Protein AF-A0A2G2A0Q5-F1 (afdb_monomer_lite)

Sequence (112 aa):
MVLAGAGVVYFMTTGTPGTQSKHPLDMESQWICLAENEPHDFILTIREISQFPDGVTCTVCSSAEVSRAFPCTNCDRHYPIGRYNASPANCMHCGFRLDGADISVFHGSEGH

Structure (mmCIF, N/CA/C/O backbone):
data_AF-A0A2G2A0Q5-F1
#
_entry.id   AF-A0A2G2A0Q5-F1
#
loop_
_atom_site.group_PDB
_atom_site.id
_atom_site.type_symbol
_atom_site.label_atom_id
_atom_site.label_alt_id
_atom_site.label_comp_id
_atom_site.label_asym_id
_atom_site.label_entity_id
_atom_site.label_seq_id
_atom_site.pdbx_PDB_ins_code
_atom_site.Cartn_x
_atom_site.Cartn_y
_atom_site.Cartn_z
_atom_site.occupancy
_atom_site.B_iso_or_equiv
_atom_site.auth_seq_id
_atom_site.auth_comp_id
_atom_site.auth_asym_id
_atom_site.auth_atom_id
_atom_site.pdbx_PDB_model_num
ATOM 1 N N . MET A 1 1 ? -55.904 26.016 13.898 1.00 36.50 1 MET A N 1
ATOM 2 C CA . MET A 1 1 ? -55.702 24.959 12.885 1.00 36.50 1 MET A CA 1
ATOM 3 C C . MET A 1 1 ? -54.541 25.377 12.003 1.00 36.50 1 MET A C 1
ATOM 5 O O . MET A 1 1 ? -54.531 26.503 11.527 1.00 36.50 1 MET A O 1
ATOM 9 N N . VAL A 1 2 ? -53.536 24.509 11.922 1.00 39.84 2 VAL A N 1
ATOM 10 C CA . VAL A 1 2 ? -52.273 24.661 11.182 1.00 39.84 2 VAL A CA 1
ATOM 11 C C . VAL A 1 2 ? -52.502 24.322 9.711 1.00 39.84 2 VAL A C 1
ATOM 13 O O . VAL A 1 2 ? -53.230 23.371 9.473 1.00 39.84 2 VAL A O 1
ATOM 16 N N . LEU A 1 3 ? -51.858 25.054 8.793 1.00 42.31 3 LEU A N 1
ATOM 17 C CA . LEU A 1 3 ? -51.404 24.672 7.435 1.00 42.31 3 LEU A CA 1
ATOM 18 C C . LEU A 1 3 ? -50.533 25.865 6.956 1.00 42.31 3 LEU A C 1
ATOM 20 O O . LEU A 1 3 ? -51.077 26.900 6.593 1.00 42.31 3 LEU A O 1
ATOM 24 N N . ALA A 1 4 ? -49.220 25.961 7.206 1.00 46.56 4 ALA A N 1
ATOM 25 C CA . ALA A 1 4 ? -48.094 25.191 6.655 1.00 46.56 4 ALA A CA 1
ATOM 26 C C . ALA A 1 4 ? -48.178 25.005 5.126 1.00 46.56 4 ALA A C 1
ATOM 28 O O . ALA A 1 4 ? -48.919 24.157 4.643 1.00 46.56 4 ALA A O 1
ATOM 29 N N . GLY A 1 5 ? -47.399 25.797 4.379 1.00 44.50 5 GLY A N 1
ATOM 30 C CA . GLY A 1 5 ? -47.346 25.773 2.913 1.00 44.50 5 GLY A CA 1
ATOM 31 C C . GLY A 1 5 ? -46.060 26.398 2.367 1.00 44.50 5 GLY A C 1
ATOM 32 O O . GLY A 1 5 ? -46.098 27.466 1.775 1.00 44.50 5 GLY A O 1
ATOM 33 N N . ALA A 1 6 ? -44.940 25.742 2.682 1.00 54.22 6 ALA A N 1
ATOM 34 C 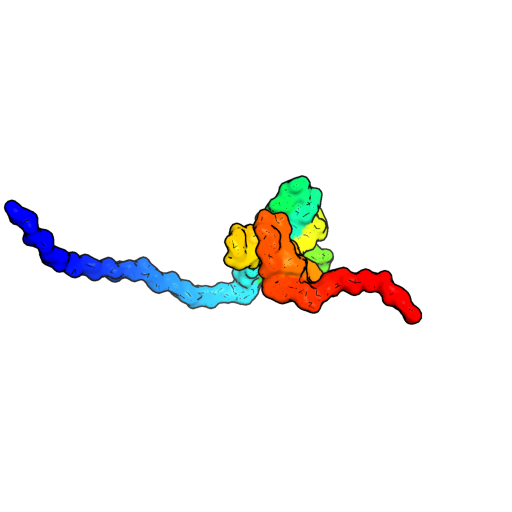CA . ALA A 1 6 ? -43.623 25.747 2.034 1.00 54.22 6 ALA A CA 1
ATOM 35 C C . ALA A 1 6 ? -43.213 26.970 1.182 1.00 54.22 6 ALA A C 1
ATOM 37 O O . ALA A 1 6 ? -43.454 27.030 -0.023 1.00 54.22 6 ALA A O 1
ATOM 38 N N . GLY A 1 7 ? -42.447 27.877 1.796 1.00 43.03 7 GLY A N 1
ATOM 39 C CA . GLY A 1 7 ? -41.518 28.729 1.060 1.00 43.03 7 GLY A CA 1
ATOM 40 C C . GLY A 1 7 ? -40.416 27.868 0.444 1.00 43.03 7 GLY A C 1
ATOM 41 O O . GLY A 1 7 ? -39.752 27.102 1.142 1.00 43.03 7 GLY A O 1
ATOM 42 N N . VAL A 1 8 ? -40.233 27.978 -0.869 1.00 53.09 8 VAL A N 1
ATOM 43 C CA . VAL A 1 8 ? -39.108 27.364 -1.575 1.00 53.09 8 VAL A CA 1
ATOM 44 C C . VAL A 1 8 ? -37.853 28.148 -1.203 1.00 53.09 8 VAL A C 1
ATOM 46 O O . VAL A 1 8 ? -37.590 29.221 -1.742 1.00 53.09 8 VAL A O 1
ATOM 49 N N . VAL A 1 9 ? -37.090 27.632 -0.243 1.00 50.38 9 VAL A N 1
ATOM 50 C CA . VAL A 1 9 ? -35.741 28.122 0.037 1.00 50.38 9 VAL A CA 1
ATOM 51 C C . VAL A 1 9 ? -34.821 27.476 -0.991 1.00 50.38 9 VAL A C 1
ATOM 53 O O . VAL A 1 9 ? -34.469 26.304 -0.876 1.00 50.38 9 VAL A O 1
ATOM 56 N N . TYR A 1 10 ? -34.453 28.228 -2.028 1.00 40.28 10 TYR A N 1
ATOM 57 C CA . TYR A 1 10 ? -33.349 27.846 -2.899 1.00 40.28 10 TYR A CA 1
ATOM 58 C C . TYR A 1 10 ? -32.056 27.963 -2.090 1.00 40.28 10 TYR A C 1
ATOM 60 O O . TYR A 1 10 ? -31.452 29.031 -2.005 1.00 40.28 10 TYR A O 1
ATOM 68 N N . PHE A 1 11 ? -31.625 26.860 -1.482 1.00 44.28 11 PHE A N 1
ATOM 69 C CA . PHE A 1 11 ? -30.236 26.707 -1.076 1.00 44.28 11 PHE A CA 1
ATOM 70 C C . PHE A 1 11 ? -29.405 26.582 -2.354 1.00 44.28 11 PHE A C 1
ATOM 72 O O . PHE A 1 11 ? -29.186 25.489 -2.866 1.00 44.28 11 PHE A O 1
ATOM 79 N N . MET A 1 12 ? -28.951 27.713 -2.896 1.00 44.69 12 MET A N 1
ATOM 80 C CA . MET A 1 12 ? -27.766 27.701 -3.744 1.00 44.69 12 MET A CA 1
ATOM 81 C C . MET A 1 12 ? -26.592 27.393 -2.821 1.00 44.69 12 MET A C 1
ATOM 83 O O . MET A 1 12 ? -25.981 28.290 -2.244 1.00 44.69 12 MET A O 1
ATOM 87 N N . THR A 1 13 ? -26.328 26.105 -2.617 1.00 49.03 13 THR A N 1
ATOM 88 C CA . THR A 1 13 ? -25.077 25.644 -2.030 1.00 49.03 13 THR A CA 1
ATOM 89 C C . THR A 1 13 ? -23.953 26.132 -2.931 1.00 49.03 13 THR A C 1
ATOM 91 O O . THR A 1 13 ? -23.715 25.607 -4.017 1.00 49.03 13 THR A O 1
ATOM 94 N N . THR A 1 14 ? -23.289 27.188 -2.479 1.00 53.03 14 THR A N 1
ATOM 95 C CA . THR A 1 14 ? -21.962 27.581 -2.927 1.00 53.03 14 THR A CA 1
ATOM 96 C C . THR A 1 14 ? -21.030 26.394 -2.736 1.00 53.03 14 THR A C 1
ATOM 98 O O . THR A 1 14 ? -20.772 25.994 -1.602 1.00 53.03 14 THR A O 1
ATOM 101 N N . GLY A 1 15 ? -20.533 25.832 -3.832 1.00 42.12 15 GLY A N 1
ATOM 102 C CA . GLY A 1 15 ? -19.487 24.822 -3.774 1.00 42.12 15 GLY A CA 1
ATOM 103 C C . GLY A 1 15 ? -19.658 23.736 -4.815 1.00 42.12 15 GLY A C 1
ATOM 104 O O . GLY A 1 15 ? -19.927 22.593 -4.474 1.00 42.12 15 GLY A O 1
ATOM 105 N N . THR A 1 16 ? -19.418 24.059 -6.081 1.00 45.78 16 THR A N 1
ATOM 106 C CA . THR A 1 16 ? -18.655 23.116 -6.898 1.00 45.78 16 THR A CA 1
ATOM 107 C C . THR A 1 16 ? -17.213 23.280 -6.418 1.00 45.78 16 THR A C 1
ATOM 109 O O . THR A 1 16 ? -16.627 24.335 -6.679 1.00 45.78 16 THR A O 1
ATOM 112 N N . PRO A 1 17 ? -16.632 22.337 -5.651 1.00 45.53 17 PRO A N 1
ATOM 113 C CA . PRO A 1 17 ? -15.206 22.396 -5.407 1.00 45.53 17 PRO A CA 1
ATOM 114 C C . PRO A 1 17 ? -14.566 22.235 -6.777 1.00 45.53 17 PRO A C 1
ATOM 116 O O . PRO A 1 17 ? -14.883 21.297 -7.513 1.00 45.53 17 PRO A O 1
ATOM 119 N N . GLY A 1 18 ? -13.740 23.210 -7.146 1.00 45.59 18 GLY A N 1
ATOM 120 C CA . GLY A 1 18 ? -13.006 23.161 -8.390 1.00 45.59 18 GLY A CA 1
ATOM 121 C C . GLY A 1 18 ? -12.358 21.793 -8.528 1.00 45.59 18 GLY A C 1
ATOM 122 O O . GLY A 1 18 ? -11.689 21.310 -7.614 1.00 45.59 18 GLY A O 1
ATOM 123 N N . THR A 1 19 ? -12.535 21.183 -9.691 1.00 47.34 19 THR A N 1
ATOM 124 C CA . THR A 1 19 ? -11.577 20.227 -10.225 1.00 47.34 19 THR A CA 1
ATOM 125 C C . THR A 1 19 ? -10.256 20.974 -10.411 1.00 47.34 19 THR A C 1
ATOM 127 O O . THR A 1 19 ? -9.877 21.326 -11.525 1.00 47.34 19 THR A O 1
ATOM 130 N N . GLN A 1 20 ? -9.572 21.298 -9.310 1.00 55.59 20 GLN A N 1
ATOM 131 C CA . GLN A 1 20 ? -8.143 21.525 -9.345 1.00 55.59 20 GLN A CA 1
ATOM 132 C C . GLN A 1 20 ? -7.584 20.187 -9.792 1.00 55.59 20 GLN A C 1
ATOM 134 O O . GLN A 1 20 ? -7.665 19.195 -9.069 1.00 55.59 20 GLN A O 1
ATOM 139 N N . SER A 1 21 ? -7.116 20.135 -11.032 1.00 58.91 21 SER A N 1
ATOM 140 C CA . SER A 1 21 ? -6.286 19.045 -11.508 1.00 58.91 21 SER A CA 1
ATOM 141 C C . SER A 1 21 ? -5.126 18.913 -10.521 1.00 58.91 21 SER A C 1
ATOM 143 O O . SER A 1 21 ? -4.197 19.722 -10.571 1.00 58.91 21 SER A O 1
ATOM 145 N N . LYS A 1 22 ? -5.217 17.967 -9.573 1.00 68.00 22 LYS A N 1
ATOM 146 C CA . LYS A 1 22 ? -4.110 17.648 -8.667 1.00 68.00 22 LYS A CA 1
ATOM 147 C C . LYS A 1 22 ? -2.904 17.367 -9.557 1.00 68.00 22 LYS A C 1
ATOM 149 O O . LYS A 1 22 ? -3.020 16.625 -10.537 1.00 68.00 22 LYS A O 1
ATOM 154 N N . HIS A 1 23 ? -1.776 18.011 -9.271 1.00 78.75 23 HIS A N 1
ATOM 155 C CA . HIS A 1 23 ? -0.557 17.739 -10.016 1.00 78.75 23 HIS A CA 1
ATOM 156 C C . HIS A 1 23 ? -0.271 16.230 -9.910 1.00 78.75 23 HIS A C 1
ATOM 158 O O . HIS A 1 23 ? -0.476 15.665 -8.837 1.00 78.75 23 HIS A O 1
ATOM 164 N N . PRO A 1 24 ? 0.208 15.547 -10.964 1.00 77.56 24 PRO A N 1
ATOM 165 C CA . PRO A 1 24 ? 0.431 14.098 -10.915 1.00 77.56 24 PRO A CA 1
ATOM 166 C C . PRO A 1 24 ? 1.333 13.646 -9.753 1.00 77.56 24 PRO A C 1
ATOM 168 O O . PRO A 1 24 ? 1.192 12.545 -9.236 1.00 77.56 24 PRO A O 1
ATOM 171 N N . LEU A 1 25 ? 2.245 14.521 -9.314 1.00 80.75 25 LEU A N 1
ATOM 172 C CA . LEU A 1 25 ? 3.121 14.264 -8.163 1.00 80.75 25 LEU A CA 1
ATOM 173 C C . LEU A 1 25 ? 2.427 14.376 -6.796 1.00 80.75 25 LEU A C 1
ATOM 175 O O . LEU A 1 25 ? 2.964 13.871 -5.814 1.00 80.75 25 LEU A O 1
ATOM 179 N N . ASP A 1 26 ? 1.253 15.001 -6.747 1.00 82.81 26 ASP A N 1
ATOM 180 C CA . ASP A 1 26 ? 0.432 15.172 -5.545 1.00 82.81 26 ASP A CA 1
ATOM 181 C C . ASP A 1 26 ? -0.685 14.108 -5.488 1.00 82.81 26 ASP A C 1
ATOM 183 O O . ASP A 1 26 ? -1.636 14.219 -4.713 1.00 82.81 26 ASP A O 1
ATOM 187 N N . MET A 1 27 ? -0.597 13.073 -6.335 1.00 84.25 27 MET A N 1
ATOM 188 C CA . MET A 1 2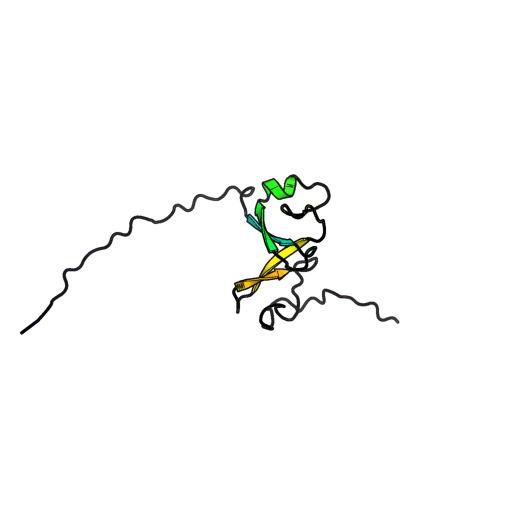7 ? -1.444 11.891 -6.216 1.00 84.25 27 MET A CA 1
ATOM 189 C C . MET A 1 27 ? -1.058 11.117 -4.958 1.00 84.25 27 MET A C 1
ATOM 191 O O . MET A 1 27 ? 0.109 10.785 -4.747 1.00 84.25 27 MET A O 1
ATOM 195 N N . GLU A 1 28 ? -2.059 10.842 -4.135 1.00 87.38 28 GLU A N 1
ATOM 196 C CA . GLU A 1 28 ? -1.926 10.124 -2.875 1.00 87.38 28 GLU A CA 1
ATOM 197 C C . GLU A 1 28 ? -1.932 8.612 -3.123 1.00 87.38 28 GLU A C 1
ATOM 199 O O . GLU A 1 28 ? -2.707 8.091 -3.927 1.00 87.38 28 GLU A O 1
ATOM 204 N N . SER A 1 29 ? -1.058 7.906 -2.418 1.00 85.81 29 SER A N 1
ATOM 205 C CA . SER A 1 29 ? -0.987 6.453 -2.356 1.00 85.81 29 SER A CA 1
ATOM 206 C C . SER A 1 29 ? -1.143 6.031 -0.902 1.00 85.81 29 SER A C 1
ATOM 208 O O . SER A 1 29 ? -0.416 6.515 -0.035 1.00 85.81 29 SER A O 1
ATOM 210 N N . GLN A 1 30 ? -2.061 5.103 -0.648 1.00 89.94 30 GLN A N 1
ATOM 211 C CA . GLN A 1 30 ? -2.306 4.550 0.680 1.00 89.94 30 GLN A CA 1
ATOM 212 C C . GLN A 1 30 ? -1.310 3.420 0.982 1.00 89.94 30 GLN A C 1
ATOM 214 O O . GLN A 1 30 ? -1.071 2.541 0.144 1.00 89.94 30 GLN A O 1
ATOM 219 N N . TRP A 1 31 ? -0.754 3.430 2.188 1.00 90.25 31 TRP A N 1
ATOM 220 C CA . TRP A 1 31 ? 0.183 2.439 2.706 1.00 90.25 31 TRP A CA 1
ATOM 221 C C . TRP A 1 31 ? -0.241 1.985 4.105 1.00 90.25 31 TRP A C 1
ATOM 223 O O . TRP A 1 31 ? -0.960 2.689 4.811 1.00 90.25 31 TRP A O 1
ATOM 233 N N . ILE A 1 32 ? 0.199 0.793 4.494 1.00 89.25 32 ILE A N 1
ATOM 234 C CA . ILE A 1 32 ? -0.019 0.211 5.816 1.00 89.25 32 ILE A CA 1
ATOM 235 C C . ILE A 1 32 ? 1.313 -0.282 6.375 1.00 89.25 32 ILE A C 1
ATOM 237 O O . ILE A 1 32 ? 2.087 -0.943 5.674 1.00 89.25 32 ILE A O 1
ATOM 241 N N . CYS A 1 33 ? 1.589 0.064 7.629 1.00 89.94 33 CYS A N 1
ATOM 242 C CA . CYS A 1 33 ? 2.725 -0.455 8.378 1.00 89.94 33 CYS A CA 1
ATOM 243 C C . CYS A 1 33 ? 2.348 -1.791 9.024 1.00 89.94 33 CYS A C 1
ATOM 245 O O . CYS A 1 33 ? 1.315 -1.885 9.683 1.00 89.94 33 CYS A O 1
ATOM 247 N N . LEU A 1 34 ? 3.182 -2.815 8.841 1.00 86.56 34 LEU A N 1
ATOM 248 C CA . LEU A 1 34 ? 2.968 -4.176 9.347 1.00 86.56 34 LEU A CA 1
ATOM 249 C C . LEU A 1 34 ? 3.938 -4.557 10.479 1.00 86.56 34 LEU A C 1
ATOM 251 O O . LEU A 1 34 ? 3.855 -5.665 10.995 1.00 86.56 34 LEU A O 1
ATOM 255 N N . ALA A 1 35 ? 4.850 -3.656 10.852 1.00 83.38 35 ALA A N 1
ATOM 256 C CA . ALA A 1 35 ? 5.922 -3.920 11.817 1.00 83.38 35 ALA A CA 1
ATOM 257 C C . ALA A 1 35 ? 5.463 -3.953 13.284 1.00 83.38 35 ALA A C 1
ATOM 259 O O . ALA A 1 35 ? 6.171 -4.454 14.156 1.00 83.38 35 ALA A O 1
ATOM 260 N N . GLU A 1 36 ? 4.313 -3.351 13.581 1.00 72.75 36 GLU A N 1
ATOM 261 C CA . GLU A 1 36 ? 3.814 -3.187 14.945 1.00 72.75 36 GLU A CA 1
ATOM 262 C C . GLU A 1 36 ? 2.689 -4.179 15.253 1.00 72.75 36 GLU A C 1
ATOM 264 O O . GLU A 1 36 ? 2.018 -4.690 14.358 1.00 72.75 36 GLU A O 1
ATOM 269 N N . ASN A 1 37 ? 2.444 -4.415 16.548 1.00 68.31 37 ASN A N 1
ATOM 270 C CA . ASN A 1 37 ? 1.313 -5.233 17.007 1.00 68.31 37 ASN A CA 1
ATOM 271 C C . ASN A 1 37 ? -0.046 -4.679 16.546 1.00 68.31 37 ASN A C 1
ATOM 273 O O . ASN A 1 37 ? -1.024 -5.425 16.501 1.00 68.31 37 ASN A O 1
ATOM 277 N N . GLU A 1 38 ? -0.106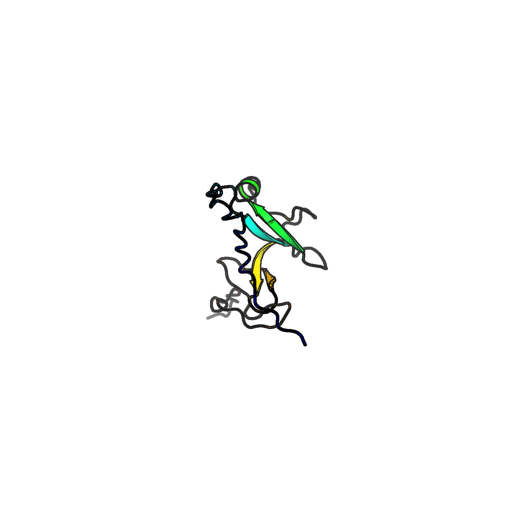 -3.389 16.214 1.00 74.50 38 GLU A N 1
ATOM 278 C CA . GLU A 1 38 ? -1.280 -2.743 15.647 1.00 74.50 38 GLU A CA 1
ATOM 279 C C . GLU A 1 38 ? -0.905 -2.091 14.306 1.00 74.50 38 GLU A C 1
ATOM 281 O O . GLU A 1 38 ? -0.224 -1.062 14.287 1.00 74.50 38 GLU A O 1
ATOM 286 N N . PRO A 1 39 ? -1.306 -2.696 13.172 1.00 81.00 39 PRO A N 1
ATOM 287 C CA . PRO A 1 39 ? -1.099 -2.107 11.859 1.00 81.00 39 PRO A CA 1
ATOM 288 C C . PRO A 1 39 ? -1.786 -0.749 11.768 1.00 81.00 39 PRO A C 1
ATOM 290 O O . PRO A 1 39 ? -2.951 -0.617 12.150 1.00 81.00 39 PRO A O 1
ATOM 293 N N . 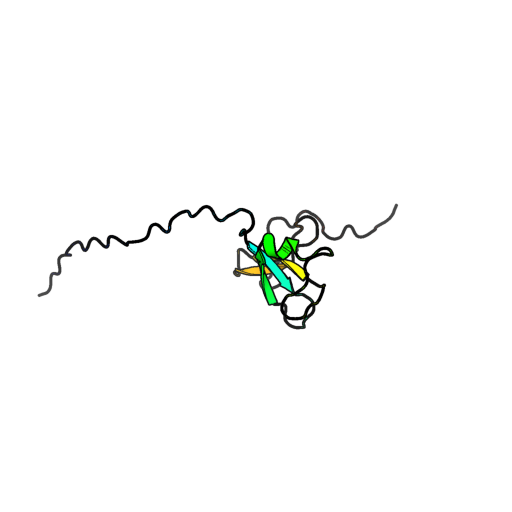HIS A 1 40 ? -1.084 0.242 11.228 1.00 86.31 40 HIS A N 1
ATOM 294 C CA . HIS A 1 40 ? -1.630 1.579 11.030 1.00 86.31 40 HIS A CA 1
ATOM 295 C C . HIS A 1 40 ? -1.423 2.067 9.601 1.00 86.31 40 HIS A C 1
ATOM 297 O O . HIS A 1 40 ? -0.444 1.733 8.923 1.00 86.31 40 HIS A O 1
ATOM 303 N N . ASP A 1 41 ? -2.368 2.890 9.168 1.00 88.38 41 ASP A N 1
ATOM 304 C CA . ASP A 1 41 ? -2.429 3.430 7.822 1.00 88.38 41 ASP A CA 1
ATOM 305 C C . ASP A 1 41 ? -1.612 4.721 7.743 1.00 88.38 41 ASP A C 1
ATOM 307 O O . ASP A 1 41 ? -1.613 5.538 8.666 1.00 88.38 41 ASP A O 1
ATOM 311 N N . PHE A 1 42 ? -0.974 4.960 6.605 1.00 90.25 42 PHE A N 1
ATOM 312 C CA . PHE A 1 42 ? -0.396 6.257 6.281 1.00 90.25 42 PHE A CA 1
ATOM 313 C C . PHE A 1 42 ? -0.494 6.525 4.780 1.00 90.25 42 PHE A C 1
ATOM 315 O O . PHE A 1 42 ? -0.653 5.615 3.965 1.00 90.25 42 PHE A O 1
ATOM 322 N N . ILE A 1 43 ? -0.440 7.799 4.409 1.00 90.62 43 ILE A N 1
ATOM 323 C CA . ILE A 1 43 ? -0.573 8.243 3.023 1.00 90.62 43 ILE A CA 1
ATOM 324 C C . ILE A 1 43 ? 0.731 8.908 2.618 1.00 90.62 43 ILE A C 1
ATOM 326 O O . ILE A 1 43 ? 1.295 9.686 3.381 1.00 90.62 43 ILE A O 1
ATOM 330 N N . LEU A 1 44 ? 1.186 8.597 1.409 1.00 89.94 44 LEU A N 1
ATOM 331 C CA . LEU A 1 44 ? 2.305 9.278 0.777 1.00 89.94 44 LEU A CA 1
ATOM 332 C C . LEU A 1 44 ? 1.900 9.752 -0.608 1.00 89.94 44 LEU A C 1
ATOM 334 O O . LEU A 1 44 ? 1.248 9.032 -1.365 1.00 89.94 44 LEU A O 1
ATOM 338 N N . THR A 1 45 ? 2.343 10.943 -0.967 1.00 90.88 45 THR A N 1
ATOM 339 C CA . THR A 1 45 ? 2.288 11.437 -2.339 1.00 90.88 45 THR A CA 1
ATOM 340 C C . THR A 1 45 ? 3.352 10.764 -3.205 1.00 90.88 45 THR A C 1
ATOM 342 O O . THR A 1 45 ? 4.374 10.281 -2.712 1.00 90.88 45 THR A O 1
ATOM 345 N N . ILE A 1 46 ? 3.172 10.779 -4.528 1.00 87.06 46 ILE A N 1
ATOM 346 C CA . ILE A 1 46 ? 4.214 10.325 -5.469 1.00 87.06 46 ILE A CA 1
ATOM 347 C C . ILE A 1 46 ? 5.530 11.089 -5.256 1.00 87.06 46 ILE A C 1
ATOM 349 O O . ILE A 1 46 ? 6.611 10.505 -5.367 1.00 87.06 46 ILE A O 1
ATOM 353 N N . ARG A 1 47 ? 5.456 12.379 -4.907 1.00 87.88 47 ARG A N 1
ATOM 354 C CA . ARG A 1 47 ? 6.630 13.185 -4.557 1.00 87.88 47 ARG A CA 1
ATOM 355 C C . ARG A 1 47 ? 7.369 12.621 -3.349 1.00 87.88 47 ARG A C 1
ATOM 357 O O . ARG A 1 47 ? 8.585 12.482 -3.418 1.00 87.88 47 ARG A O 1
ATOM 364 N N . GLU A 1 48 ? 6.665 12.291 -2.275 1.00 89.88 48 GLU A N 1
ATOM 365 C CA . GLU A 1 48 ? 7.282 11.702 -1.082 1.00 89.88 48 GLU A CA 1
ATOM 366 C C . GLU A 1 48 ? 7.837 10.313 -1.385 1.00 89.88 48 GLU A C 1
ATOM 368 O O . GLU A 1 48 ? 8.980 10.041 -1.045 1.00 89.88 48 GLU A O 1
ATOM 373 N N . ILE A 1 49 ? 7.107 9.478 -2.133 1.00 88.19 49 ILE A N 1
ATOM 374 C CA . ILE A 1 49 ? 7.582 8.151 -2.559 1.00 88.19 49 ILE A CA 1
ATOM 375 C C . ILE A 1 49 ? 8.905 8.254 -3.331 1.00 88.19 49 ILE A C 1
ATOM 377 O O . ILE A 1 49 ? 9.800 7.440 -3.124 1.00 88.19 49 ILE A O 1
ATOM 381 N N . SER A 1 50 ? 9.069 9.274 -4.182 1.00 87.12 50 SER A N 1
ATOM 382 C CA . SER A 1 50 ? 10.311 9.479 -4.942 1.00 87.12 50 SER A CA 1
ATOM 383 C C . SER A 1 50 ? 11.540 9.796 -4.077 1.00 87.12 50 SER A C 1
ATOM 385 O O . SER A 1 50 ? 12.664 9.701 -4.563 1.00 87.12 50 SER A O 1
ATOM 387 N N . GLN A 1 51 ? 11.342 10.145 -2.802 1.00 88.31 51 GLN A N 1
ATOM 388 C CA . GLN A 1 51 ? 12.418 10.384 -1.836 1.00 88.31 51 GLN A CA 1
ATOM 389 C C . GLN A 1 51 ? 12.928 9.091 -1.183 1.00 88.31 51 GLN A C 1
ATOM 391 O O . GLN A 1 51 ? 13.923 9.141 -0.463 1.00 88.31 51 GLN A O 1
ATOM 396 N N . PHE A 1 52 ? 12.286 7.946 -1.443 1.00 85.69 52 PHE A N 1
ATOM 397 C CA . PHE A 1 52 ? 12.677 6.638 -0.922 1.00 85.69 52 PHE A CA 1
ATOM 398 C C . PHE A 1 52 ? 13.396 5.810 -2.006 1.00 85.69 52 PHE A C 1
ATOM 400 O O . PHE A 1 52 ? 12.743 5.059 -2.735 1.00 85.69 52 PHE A O 1
ATOM 407 N N . PRO A 1 53 ? 14.733 5.919 -2.143 1.00 80.19 53 PRO A N 1
ATOM 408 C CA . PRO A 1 53 ? 15.479 5.238 -3.206 1.00 80.19 53 PRO A CA 1
ATOM 409 C C . PRO A 1 53 ? 15.434 3.708 -3.091 1.00 80.19 53 PRO A C 1
ATOM 411 O O . PRO A 1 53 ? 15.451 3.020 -4.109 1.00 80.19 53 PRO A O 1
ATOM 414 N N . ASP A 1 54 ? 15.321 3.189 -1.867 1.00 84.88 54 ASP A N 1
ATOM 415 C CA . ASP A 1 54 ? 15.354 1.754 -1.559 1.00 84.88 54 ASP A CA 1
ATOM 416 C C . ASP A 1 54 ? 13.956 1.153 -1.313 1.00 84.88 54 ASP A C 1
ATOM 418 O O . ASP A 1 54 ? 13.821 -0.013 -0.937 1.00 84.88 54 ASP A O 1
ATOM 422 N N . GLY A 1 55 ? 12.901 1.938 -1.551 1.00 84.56 55 GLY A N 1
ATOM 423 C CA . GLY A 1 55 ? 11.515 1.570 -1.269 1.00 84.56 55 GLY A CA 1
ATOM 424 C C . GLY A 1 55 ? 10.945 2.270 -0.037 1.00 84.56 55 GLY A C 1
ATOM 425 O O . GLY A 1 55 ? 11.667 2.759 0.827 1.00 84.56 55 GLY A O 1
ATOM 426 N N . VAL A 1 56 ? 9.615 2.350 0.008 1.00 88.56 56 VAL A N 1
ATOM 427 C CA . VAL A 1 56 ? 8.881 3.078 1.050 1.00 88.56 56 VAL A CA 1
ATOM 428 C C . VAL A 1 56 ? 9.145 2.464 2.423 1.00 88.56 56 VAL A C 1
ATOM 430 O O . VAL A 1 56 ? 9.122 1.245 2.571 1.00 88.56 56 VAL A O 1
ATOM 433 N N . THR A 1 57 ? 9.347 3.314 3.427 1.00 90.56 57 THR A N 1
ATOM 434 C CA . THR A 1 57 ? 9.379 2.931 4.841 1.00 90.56 57 THR A CA 1
ATOM 435 C C . THR A 1 57 ? 8.262 3.637 5.602 1.00 90.56 57 THR A C 1
ATOM 437 O O . THR A 1 57 ? 7.697 4.634 5.146 1.00 90.56 57 THR A O 1
ATOM 440 N N . CYS A 1 58 ? 7.901 3.094 6.761 1.00 88.69 58 CYS A N 1
ATOM 441 C CA . CYS A 1 58 ? 6.889 3.690 7.617 1.00 88.69 58 CYS A CA 1
ATOM 442 C C . CYS A 1 58 ? 7.383 5.036 8.162 1.00 88.69 58 CYS A C 1
ATOM 444 O O . CYS A 1 58 ? 8.457 5.116 8.753 1.00 88.69 58 CYS A O 1
ATOM 446 N N . THR A 1 59 ? 6.578 6.088 8.030 1.00 87.62 59 THR A N 1
ATOM 447 C CA . THR A 1 59 ? 6.926 7.432 8.518 1.00 87.62 59 THR A CA 1
ATOM 448 C C . THR A 1 59 ? 6.867 7.565 10.041 1.00 87.62 59 THR A C 1
ATOM 450 O O . THR A 1 59 ? 7.433 8.508 10.588 1.00 87.62 59 THR A O 1
ATOM 453 N N . VAL A 1 60 ? 6.212 6.624 10.730 1.00 87.56 60 VAL A N 1
ATOM 454 C CA . VAL A 1 60 ? 6.060 6.617 12.193 1.00 87.56 60 VAL A CA 1
ATOM 455 C C . VAL A 1 60 ? 7.207 5.862 12.863 1.00 87.56 60 VAL A C 1
ATOM 457 O O . VAL A 1 60 ? 7.893 6.414 13.719 1.00 87.56 60 VAL A O 1
ATOM 460 N N . CYS A 1 61 ? 7.446 4.610 12.461 1.00 88.06 61 CYS A N 1
ATOM 461 C CA . CYS A 1 61 ? 8.419 3.727 13.116 1.00 88.06 61 CYS A CA 1
ATOM 462 C C . CYS A 1 61 ? 9.680 3.442 12.282 1.00 88.06 61 CYS A C 1
ATOM 464 O O . CYS A 1 61 ? 10.563 2.723 12.740 1.00 88.06 61 CYS A O 1
ATOM 466 N N . SER A 1 62 ? 9.790 3.990 11.065 1.00 88.06 62 SER A N 1
ATOM 467 C CA . SER A 1 62 ? 10.913 3.765 10.132 1.00 88.06 62 SER A CA 1
ATOM 468 C C . SER A 1 62 ? 11.124 2.309 9.686 1.00 88.06 62 SER A C 1
ATOM 470 O O . SER A 1 62 ? 12.150 2.001 9.082 1.00 88.06 62 SER A O 1
ATOM 472 N N . SER A 1 63 ? 10.169 1.406 9.936 1.00 87.69 63 SER A N 1
ATOM 473 C CA . SER A 1 63 ? 10.258 0.023 9.458 1.00 87.69 63 SER A CA 1
ATOM 474 C C . SER A 1 63 ? 10.096 -0.069 7.938 1.00 87.69 63 SER A C 1
ATOM 476 O O . SER A 1 63 ? 9.320 0.673 7.334 1.00 87.69 63 SER A O 1
ATOM 478 N N . ALA A 1 64 ? 10.805 -1.021 7.331 1.00 86.50 64 ALA A N 1
ATOM 479 C CA . ALA A 1 64 ? 10.637 -1.406 5.931 1.00 86.50 64 ALA A CA 1
ATOM 480 C C . ALA A 1 64 ? 9.475 -2.396 5.718 1.00 86.50 64 ALA A C 1
ATOM 482 O O . ALA A 1 64 ? 9.132 -2.713 4.580 1.00 86.50 64 ALA A O 1
ATOM 483 N N . GLU A 1 65 ? 8.857 -2.891 6.794 1.00 87.38 65 GLU A N 1
ATOM 484 C CA . GLU A 1 65 ? 7.695 -3.781 6.736 1.00 87.38 65 GLU A CA 1
ATOM 485 C C . GLU A 1 65 ? 6.423 -2.979 6.457 1.00 87.38 65 GLU A C 1
ATOM 487 O O . GLU A 1 65 ? 5.550 -2.808 7.308 1.00 87.38 65 GLU A O 1
ATOM 492 N N . VAL A 1 66 ? 6.335 -2.450 5.241 1.00 88.69 66 VAL A N 1
ATOM 493 C CA . VAL A 1 66 ? 5.177 -1.709 4.751 1.00 88.69 66 VAL A CA 1
ATOM 494 C C . VAL A 1 66 ? 4.636 -2.343 3.484 1.00 88.69 66 VAL A C 1
ATOM 496 O O . VAL A 1 66 ? 5.349 -2.984 2.709 1.00 88.69 66 VAL A O 1
ATOM 499 N N . SER A 1 67 ? 3.349 -2.139 3.252 1.00 88.69 67 SER A N 1
ATOM 500 C CA . SER A 1 67 ? 2.683 -2.560 2.030 1.00 88.69 67 SER A CA 1
ATOM 501 C C . SER A 1 67 ? 1.753 -1.460 1.536 1.00 88.69 67 SER A C 1
ATOM 503 O O . SER A 1 67 ? 1.319 -0.607 2.308 1.00 88.69 67 SER A O 1
ATOM 505 N N . ARG A 1 68 ? 1.441 -1.462 0.238 1.00 88.25 68 ARG A N 1
ATOM 506 C CA . ARG A 1 68 ? 0.334 -0.646 -0.264 1.00 88.25 68 ARG A CA 1
ATOM 507 C C . ARG A 1 68 ? -0.962 -1.164 0.345 1.00 88.25 68 ARG A C 1
ATOM 509 O O . ARG A 1 68 ? -1.097 -2.364 0.583 1.00 88.25 68 ARG A O 1
ATOM 516 N N . ALA A 1 69 ? -1.914 -0.273 0.567 1.00 88.69 69 ALA A N 1
ATOM 517 C CA . ALA A 1 69 ? -3.157 -0.627 1.231 1.00 88.69 69 ALA A CA 1
ATOM 518 C C . ALA A 1 69 ? -4.363 -0.288 0.355 1.00 88.69 69 ALA A C 1
ATOM 520 O O . ALA A 1 69 ? -4.396 0.765 -0.280 1.00 88.69 69 ALA A O 1
ATOM 521 N N . PHE A 1 70 ? -5.336 -1.192 0.286 1.00 86.56 70 PHE A N 1
ATOM 522 C CA . PHE A 1 70 ? -6.590 -0.987 -0.444 1.00 86.56 70 PHE A CA 1
ATOM 523 C C . PHE A 1 70 ? -7.759 -0.995 0.542 1.00 86.56 70 PHE A C 1
ATOM 525 O O . PHE A 1 70 ? -7.729 -1.765 1.504 1.00 86.56 70 PHE A O 1
ATOM 532 N N . PRO A 1 71 ? -8.786 -0.154 0.346 1.00 86.81 71 PRO A N 1
ATOM 533 C CA . PRO A 1 71 ? -9.957 -0.158 1.210 1.00 86.81 71 PRO A CA 1
ATOM 534 C C . PRO A 1 71 ? -10.809 -1.402 0.942 1.00 86.81 71 PRO A C 1
ATOM 536 O O . PRO A 1 71 ? -11.092 -1.756 -0.204 1.00 86.81 71 PRO A O 1
ATOM 539 N N . CYS A 1 72 ? -11.248 -2.075 2.003 1.00 85.81 72 CYS A N 1
ATOM 540 C CA . CYS A 1 72 ? -12.248 -3.127 1.892 1.00 85.81 72 CYS A CA 1
ATOM 541 C C . CYS A 1 72 ? -13.626 -2.508 1.639 1.00 85.81 72 CYS A C 1
ATOM 543 O O . CYS A 1 72 ? -14.133 -1.778 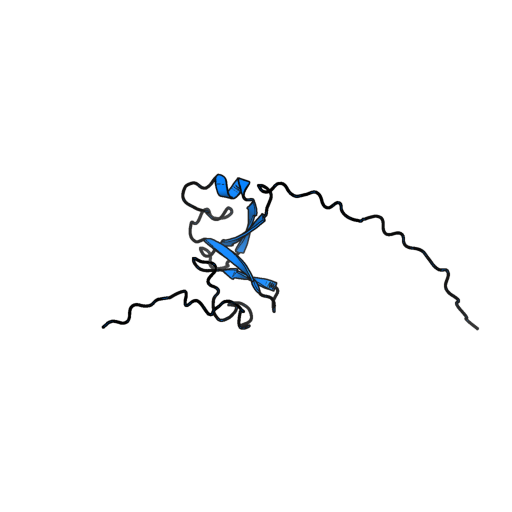2.482 1.00 85.81 72 CYS A O 1
ATOM 545 N N . THR A 1 73 ? -14.281 -2.888 0.544 1.00 86.94 73 THR A N 1
ATOM 546 C CA . THR A 1 73 ? -15.614 -2.387 0.156 1.00 86.94 73 THR A CA 1
ATOM 547 C C . THR A 1 73 ? -16.734 -2.687 1.158 1.00 86.94 73 THR A C 1
ATOM 549 O O . THR A 1 73 ? -17.803 -2.094 1.065 1.00 86.94 73 THR A O 1
ATOM 552 N N . ASN A 1 74 ? -16.515 -3.615 2.096 1.00 89.69 74 ASN A N 1
ATOM 553 C CA . ASN A 1 74 ? -17.520 -4.032 3.075 1.00 89.69 74 ASN A CA 1
ATOM 554 C C . ASN A 1 74 ? -17.356 -3.388 4.461 1.00 89.69 74 ASN A C 1
ATOM 556 O O . ASN A 1 74 ? -18.342 -3.216 5.169 1.00 89.69 74 ASN A O 1
ATOM 560 N N . CYS A 1 75 ? -16.127 -3.093 4.892 1.00 88.94 75 CYS A N 1
ATOM 561 C CA . CYS A 1 75 ? -15.873 -2.564 6.241 1.00 88.94 75 CYS A CA 1
ATOM 562 C C . CYS A 1 75 ? -15.062 -1.267 6.262 1.00 88.94 75 CYS A C 1
ATOM 564 O O . CYS A 1 75 ? -14.704 -0.810 7.345 1.00 88.94 75 CYS A O 1
ATOM 566 N N . ASP A 1 76 ? -14.717 -0.737 5.086 1.00 86.69 76 ASP A N 1
ATOM 567 C CA . ASP A 1 76 ? -13.897 0.458 4.851 1.00 86.69 76 ASP A CA 1
ATOM 568 C C . ASP A 1 76 ? -12.499 0.436 5.488 1.00 86.69 76 ASP A C 1
ATOM 570 O O . ASP A 1 76 ? -11.734 1.389 5.359 1.00 86.69 76 ASP A O 1
ATOM 574 N N . ARG A 1 77 ? -12.111 -0.670 6.135 1.00 85.94 77 ARG A N 1
ATOM 575 C CA . ARG A 1 77 ? -10.758 -0.855 6.655 1.00 85.94 77 ARG A CA 1
ATOM 576 C C . ARG A 1 77 ? -9.800 -1.232 5.541 1.00 85.94 77 ARG A C 1
ATOM 578 O O . ARG A 1 77 ? -10.136 -2.024 4.654 1.00 85.94 77 ARG A O 1
ATOM 585 N N . HIS A 1 78 ? -8.594 -0.693 5.627 1.00 87.56 78 HIS A N 1
ATOM 586 C CA . HIS A 1 78 ? -7.541 -0.967 4.671 1.00 87.56 78 HIS A CA 1
ATOM 587 C C . HIS A 1 78 ? -6.927 -2.348 4.904 1.00 87.56 78 HIS A C 1
ATOM 589 O O . HIS A 1 78 ? -6.759 -2.788 6.036 1.00 87.56 78 HIS A O 1
ATOM 595 N N . TYR A 1 79 ? -6.590 -3.043 3.824 1.00 85.94 79 TYR A N 1
ATOM 596 C CA . TYR A 1 79 ? -5.864 -4.307 3.868 1.00 85.94 79 TYR A CA 1
ATOM 597 C C . TYR A 1 79 ? -4.589 -4.211 3.017 1.00 85.94 79 TYR A C 1
ATOM 599 O O . TYR A 1 79 ? -4.586 -3.502 2.004 1.00 85.94 79 TYR A O 1
ATOM 607 N N . PRO A 1 80 ? -3.502 -4.904 3.401 1.00 86.50 80 PRO A N 1
ATOM 608 C CA . PRO A 1 80 ? -2.263 -4.900 2.636 1.00 86.50 80 PRO A CA 1
ATOM 609 C C . PRO A 1 80 ? -2.446 -5.644 1.311 1.00 86.50 80 PRO A C 1
ATOM 611 O O . PRO A 1 80 ? -3.072 -6.707 1.265 1.00 86.50 80 PRO A O 1
ATOM 614 N N . ILE A 1 81 ? -1.847 -5.125 0.242 1.00 84.00 81 ILE A N 1
ATOM 615 C CA . ILE A 1 81 ? -1.782 -5.800 -1.057 1.00 84.00 81 ILE A CA 1
ATOM 616 C C . ILE A 1 81 ? -0.367 -6.308 -1.339 1.00 84.00 81 ILE A C 1
ATOM 618 O O . ILE A 1 81 ? 0.637 -5.637 -1.108 1.00 84.00 81 ILE A O 1
ATOM 622 N N . GLY A 1 82 ? -0.270 -7.534 -1.838 1.00 73.75 82 GLY A N 1
ATOM 623 C CA . GLY A 1 82 ? 0.991 -8.143 -2.231 1.00 73.75 82 GLY A CA 1
ATOM 624 C C . GLY A 1 82 ? 1.614 -7.477 -3.459 1.00 73.75 82 GLY A C 1
ATOM 625 O O . GLY A 1 82 ? 1.048 -6.581 -4.096 1.00 73.75 82 GLY A O 1
ATOM 626 N N . ARG A 1 83 ? 2.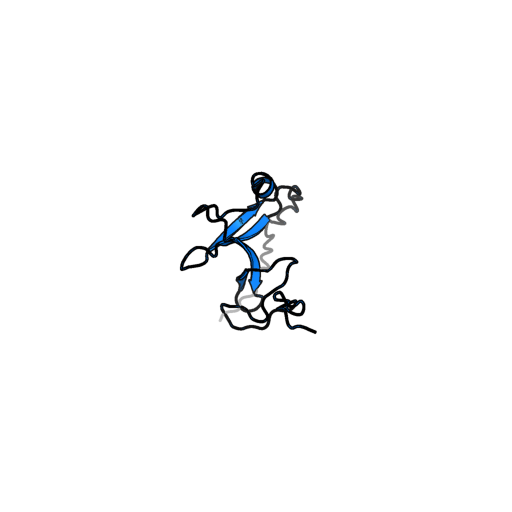799 -7.967 -3.841 1.00 65.19 83 ARG A N 1
ATOM 627 C CA . ARG A 1 83 ? 3.416 -7.604 -5.126 1.00 65.19 83 ARG A CA 1
ATOM 628 C C . ARG A 1 83 ? 2.424 -7.887 -6.265 1.00 65.19 83 ARG A C 1
ATOM 630 O O . ARG A 1 83 ? 1.679 -8.858 -6.202 1.00 65.19 83 ARG A O 1
ATOM 637 N N . TYR A 1 84 ? 2.421 -7.031 -7.289 1.00 67.25 84 TYR A N 1
ATOM 638 C CA . TYR A 1 84 ? 1.489 -7.090 -8.431 1.00 67.25 84 TYR A CA 1
ATOM 639 C C . TYR A 1 84 ? 0.008 -6.818 -8.103 1.00 67.25 84 TYR A C 1
ATOM 641 O O . TYR A 1 84 ? -0.868 -7.284 -8.824 1.00 67.25 84 TYR A O 1
ATOM 649 N N . ASN A 1 85 ? -0.283 -6.038 -7.053 1.00 68.31 85 ASN A N 1
ATOM 650 C CA . ASN A 1 85 ? -1.652 -5.723 -6.606 1.00 68.31 85 ASN A CA 1
ATOM 651 C C . ASN A 1 85 ? -2.476 -6.965 -6.233 1.00 68.31 85 ASN A C 1
ATOM 653 O O . ASN A 1 85 ? -3.704 -6.965 -6.314 1.00 68.31 85 ASN A O 1
ATOM 657 N N . ALA A 1 86 ? -1.794 -8.030 -5.819 1.00 69.50 86 ALA A N 1
ATOM 658 C CA . ALA A 1 86 ? -2.447 -9.263 -5.445 1.00 69.50 86 ALA A CA 1
ATOM 659 C C . ALA A 1 86 ? -3.092 -9.095 -4.061 1.00 69.50 86 ALA A C 1
ATOM 661 O O . ALA A 1 86 ? -2.417 -8.788 -3.077 1.00 69.50 86 ALA A O 1
ATOM 662 N N . SER A 1 87 ? -4.413 -9.231 -3.999 1.00 76.12 87 SER A N 1
ATOM 663 C CA . SER A 1 87 ? -5.178 -9.053 -2.762 1.00 76.12 87 SER A CA 1
ATOM 664 C C . SER A 1 87 ? -5.329 -10.387 -2.023 1.00 76.12 87 SER A C 1
ATOM 666 O O . SER A 1 87 ? -5.423 -11.430 -2.674 1.00 76.12 87 SER A O 1
ATOM 668 N N . PRO A 1 88 ? -5.379 -10.398 -0.678 1.00 77.19 88 PRO A N 1
ATOM 669 C CA . PRO A 1 88 ? -5.768 -11.595 0.058 1.00 77.19 88 PRO A CA 1
ATOM 670 C C . PRO A 1 88 ? -7.198 -12.014 -0.317 1.00 77.19 88 PRO A C 1
ATOM 672 O O . PRO A 1 88 ? -8.031 -11.174 -0.644 1.00 77.19 88 PRO A O 1
ATOM 675 N N . ALA A 1 89 ? -7.498 -13.314 -0.233 1.00 81.62 89 ALA A N 1
ATOM 676 C CA . ALA A 1 89 ? -8.823 -13.853 -0.570 1.00 81.62 89 ALA A CA 1
ATOM 677 C C . ALA A 1 89 ? -9.953 -13.241 0.263 1.00 81.62 89 ALA A C 1
ATOM 679 O O . ALA A 1 89 ? -11.053 -13.027 -0.243 1.00 81.62 89 ALA A O 1
ATOM 680 N N . ASN A 1 90 ? -9.665 -12.940 1.529 1.00 84.25 90 ASN A N 1
ATOM 681 C CA . ASN A 1 90 ? -10.613 -12.354 2.462 1.00 84.25 90 ASN A CA 1
ATOM 682 C C . ASN A 1 90 ? -9.976 -11.156 3.168 1.00 84.25 90 ASN A C 1
ATOM 684 O O . ASN A 1 90 ? -8.784 -11.163 3.481 1.00 84.25 90 ASN A O 1
ATOM 688 N N . CYS A 1 91 ? -10.786 -10.147 3.470 1.00 84.31 91 CYS A N 1
ATOM 689 C CA . CYS A 1 91 ? -10.392 -9.032 4.313 1.00 84.31 91 CYS A CA 1
ATOM 690 C C . CYS A 1 91 ? -10.044 -9.539 5.718 1.00 84.31 91 CYS A C 1
ATOM 692 O O . CYS A 1 91 ? -10.875 -10.151 6.388 1.00 84.31 91 CYS A O 1
ATOM 694 N N . MET A 1 92 ? -8.846 -9.213 6.196 1.00 80.62 92 MET A N 1
ATOM 695 C CA . MET A 1 92 ? -8.369 -9.589 7.531 1.00 80.62 92 MET A CA 1
ATOM 696 C C . MET A 1 92 ? -9.175 -8.979 8.691 1.00 80.62 92 MET A C 1
ATOM 698 O O . MET A 1 92 ? -9.073 -9.459 9.815 1.00 80.62 92 MET A O 1
ATOM 702 N N . HIS A 1 93 ? -9.991 -7.951 8.435 1.00 83.81 93 HIS A N 1
ATOM 703 C CA . HIS A 1 93 ? -10.788 -7.294 9.473 1.00 83.81 93 HIS A CA 1
ATOM 704 C C . HIS A 1 93 ? -12.230 -7.794 9.574 1.00 83.81 93 HIS A C 1
ATOM 706 O O . HIS A 1 93 ? -12.753 -7.909 10.678 1.00 83.81 93 HIS A O 1
ATOM 712 N N . CYS A 1 94 ? -12.889 -8.053 8.442 1.00 86.88 94 CYS A N 1
ATOM 713 C CA . CYS A 1 94 ? -14.309 -8.425 8.418 1.00 86.88 94 CYS A CA 1
ATOM 714 C C . CYS A 1 94 ? -14.593 -9.792 7.785 1.00 86.88 94 CYS A C 1
ATOM 716 O O . CYS A 1 94 ? -15.739 -10.229 7.781 1.00 86.88 94 CYS A O 1
ATOM 718 N N . GLY A 1 95 ? -13.582 -10.460 7.221 1.00 85.62 95 GLY A N 1
ATOM 719 C CA . GLY A 1 95 ? -13.733 -11.752 6.549 1.00 85.62 95 GLY A CA 1
ATOM 720 C C . GLY A 1 95 ? -14.425 -11.691 5.184 1.00 85.62 95 GLY A C 1
ATOM 721 O O . GLY A 1 95 ? -14.639 -12.734 4.575 1.00 85.62 95 GLY A O 1
ATOM 722 N N . PHE A 1 96 ? -14.768 -10.500 4.684 1.00 86.25 96 PHE A N 1
ATOM 723 C CA . PHE A 1 96 ? -15.396 -10.336 3.374 1.00 86.25 96 PHE A CA 1
ATOM 724 C C . PHE A 1 96 ? -14.457 -10.778 2.247 1.00 86.25 96 PHE A C 1
ATOM 726 O O . PHE A 1 96 ? -13.281 -10.411 2.252 1.00 86.25 96 PHE A O 1
ATOM 733 N N . ARG A 1 97 ? -14.978 -11.529 1.272 1.00 85.31 97 ARG A N 1
ATOM 734 C CA . ARG A 1 97 ? -14.218 -11.977 0.100 1.00 85.31 97 ARG A CA 1
ATOM 735 C C . ARG A 1 97 ? -13.880 -10.781 -0.791 1.00 85.31 97 ARG A C 1
ATOM 737 O O . ARG A 1 97 ? -14.780 -10.077 -1.230 1.00 85.31 97 ARG A O 1
ATOM 744 N N . LEU A 1 98 ? -12.598 -10.560 -1.065 1.00 81.12 98 LEU A N 1
ATOM 745 C CA . LEU A 1 98 ? -12.136 -9.423 -1.862 1.00 81.12 98 LEU A CA 1
ATOM 746 C C . LEU A 1 98 ? -12.085 -9.791 -3.352 1.00 81.12 98 LEU A C 1
ATOM 748 O O . LEU A 1 98 ? -11.498 -10.806 -3.735 1.00 81.12 98 LEU A O 1
ATOM 752 N N . ASP A 1 99 ? -12.685 -8.953 -4.196 1.00 67.44 99 ASP A N 1
ATOM 753 C CA . ASP A 1 99 ? -12.618 -9.098 -5.650 1.00 67.44 99 ASP A CA 1
ATOM 754 C C . ASP A 1 99 ? -11.209 -8.717 -6.143 1.00 67.44 99 ASP A C 1
ATOM 756 O O . ASP A 1 99 ? -10.699 -7.644 -5.831 1.00 67.44 99 ASP A O 1
ATOM 760 N N . GLY A 1 100 ? -10.547 -9.614 -6.883 1.00 60.06 100 GLY A N 1
ATOM 761 C CA . GLY A 1 100 ? -9.144 -9.455 -7.312 1.00 60.06 100 GLY A CA 1
ATOM 762 C C . GLY A 1 100 ? -8.145 -10.418 -6.654 1.00 60.06 100 GLY A C 1
ATOM 763 O O . GLY A 1 100 ? -6.958 -10.383 -6.972 1.00 60.06 100 GLY A O 1
ATOM 764 N N . ALA A 1 101 ? -8.612 -11.317 -5.785 1.00 53.16 101 ALA A N 1
ATOM 765 C CA . ALA A 1 101 ? -7.804 -12.361 -5.148 1.00 53.16 101 ALA A CA 1
ATOM 766 C C . ALA A 1 101 ? -7.540 -13.615 -6.015 1.00 53.16 101 ALA A C 1
ATOM 768 O O . ALA A 1 101 ? -7.136 -14.652 -5.493 1.00 53.16 101 ALA A O 1
ATOM 769 N N . ASP A 1 102 ? -7.782 -13.544 -7.328 1.00 45.81 102 ASP A N 1
ATOM 770 C CA . ASP A 1 102 ? -7.599 -14.679 -8.253 1.00 45.81 102 ASP A CA 1
ATOM 771 C C . ASP A 1 102 ? -6.136 -14.869 -8.703 1.00 45.81 102 ASP A C 1
ATOM 773 O O . ASP A 1 102 ? -5.789 -15.865 -9.330 1.00 45.81 102 ASP A O 1
ATOM 777 N N . ILE A 1 103 ? -5.246 -13.938 -8.349 1.00 49.12 103 ILE A N 1
ATOM 778 C CA . ILE A 1 103 ? -3.799 -14.114 -8.494 1.00 49.12 103 ILE A CA 1
ATOM 779 C C . ILE A 1 103 ? -3.219 -14.578 -7.159 1.00 49.12 103 ILE A C 1
ATOM 781 O O . ILE A 1 103 ? -3.025 -13.797 -6.230 1.00 49.12 103 ILE A O 1
ATOM 785 N N . SER A 1 104 ? -2.956 -15.879 -7.063 1.00 42.81 104 SER A N 1
ATOM 786 C CA . SER A 1 104 ? -2.263 -16.529 -5.952 1.00 42.81 104 SER A CA 1
ATOM 787 C C . SER A 1 104 ? -0.949 -15.811 -5.619 1.00 42.81 104 SER A C 1
ATOM 789 O O . SER A 1 104 ? 0.065 -15.998 -6.287 1.00 42.81 104 SER A O 1
ATOM 791 N N . VAL A 1 105 ? -0.951 -15.003 -4.552 1.00 49.72 105 VAL A N 1
ATOM 792 C CA . VAL A 1 105 ? 0.237 -14.279 -4.041 1.00 49.72 105 VAL A CA 1
ATOM 793 C C . VAL A 1 105 ? 1.332 -15.243 -3.566 1.00 49.72 105 VAL A C 1
ATOM 795 O O . VAL A 1 105 ? 2.500 -14.878 -3.470 1.00 49.72 105 VAL A O 1
ATOM 798 N N . PHE A 1 106 ? 0.962 -16.496 -3.310 1.00 45.22 106 PHE A N 1
ATOM 799 C CA . PHE A 1 106 ? 1.872 -17.578 -2.983 1.00 45.22 106 PHE A CA 1
ATOM 800 C C . PHE A 1 106 ? 1.851 -18.594 -4.124 1.00 45.22 106 PHE A C 1
ATOM 802 O O . PHE A 1 106 ? 1.081 -19.550 -4.098 1.00 45.22 106 PHE A O 1
ATOM 809 N N . HIS A 1 107 ? 2.724 -18.425 -5.118 1.00 47.53 107 HIS A N 1
ATOM 810 C CA . HIS A 1 107 ? 3.230 -19.595 -5.834 1.00 47.53 107 HIS A CA 1
ATOM 811 C C . HIS A 1 107 ? 4.159 -20.335 -4.868 1.00 47.53 107 HIS A C 1
ATOM 813 O O . HIS A 1 107 ? 5.376 -20.153 -4.873 1.00 47.53 107 HIS A O 1
ATOM 819 N N . GLY A 1 108 ? 3.544 -21.100 -3.965 1.00 39.25 108 GLY A N 1
ATOM 820 C CA . GLY A 1 108 ? 4.220 -22.137 -3.211 1.00 39.25 108 GLY A CA 1
ATOM 821 C C . GLY A 1 108 ? 4.775 -23.154 -4.200 1.00 39.25 108 GLY A C 1
ATOM 822 O O . GLY A 1 108 ? 4.069 -23.641 -5.078 1.00 39.25 108 GLY A O 1
ATOM 823 N N . SER A 1 109 ? 6.066 -23.416 -4.076 1.00 51.28 109 SER A N 1
ATOM 824 C CA . SER A 1 109 ? 6.751 -24.553 -4.668 1.00 51.28 109 SER A CA 1
ATOM 825 C C . SER A 1 109 ? 6.002 -25.857 -4.378 1.00 51.28 109 SER A C 1
ATOM 827 O O . SER A 1 109 ? 6.001 -26.293 -3.230 1.00 51.28 109 SER A O 1
ATOM 829 N N . GLU A 1 110 ? 5.455 -26.519 -5.392 1.00 45.06 110 GLU A N 1
ATOM 830 C CA . GLU A 1 110 ? 5.189 -27.959 -5.345 1.00 45.06 110 GLU A CA 1
ATOM 831 C C . GLU A 1 110 ? 5.692 -28.577 -6.650 1.00 45.06 110 GLU A C 1
ATOM 833 O O . GLU A 1 110 ? 5.423 -28.081 -7.744 1.00 45.06 110 GLU A O 1
ATOM 838 N N . GLY A 1 111 ? 6.576 -29.560 -6.486 1.00 46.28 111 GLY A N 1
ATOM 839 C CA . GLY A 1 111 ? 7.491 -30.027 -7.514 1.00 46.28 111 GLY A CA 1
ATOM 840 C C . GLY A 1 111 ? 6.855 -30.872 -8.604 1.00 46.28 111 GLY A C 1
ATOM 841 O O . GLY A 1 111 ? 5.761 -31.396 -8.436 1.00 46.28 111 GLY A O 1
ATOM 842 N N . HIS A 1 112 ? 7.609 -31.027 -9.689 1.00 35.72 112 HIS A N 1
ATOM 843 C CA . HIS A 1 112 ? 7.696 -32.223 -10.522 1.00 35.72 112 HIS A CA 1
ATOM 844 C C . HIS A 1 112 ? 8.932 -32.111 -11.420 1.00 35.72 112 HIS A C 1
ATOM 846 O O . HIS A 1 112 ? 9.193 -30.994 -11.923 1.00 35.72 112 HIS A O 1
#

pLDDT: mean 72.73, std 18.18, range [35.72, 90.88]

Foldseek 3Di:
DDDDDDDPDPPPPPDPPDPPVQDQQQDKFKKWAPPDPDIDIDIDGNVRQVVCPPGDADPPPRHPRMATWDQDPPPRDTDGAAPPRAGDQADPPPRHGDPRNPPPSDPDDDDD

Secondary structure (DSSP, 8-state):
-----------------------GGG-EEEEEE-SSSS-EEEEEEHHHHTT-TT----TTT--S-EEEEEE-TTT--EEEE-GGGPPPSB-TTT-PBPTTTTS-S-------

Radius of gyration: 21.95 Å; chains: 1; bounding box: 71×61×28 Å